Protein AF-J9AAG4-F1 (afdb_monomer_lite)

Foldseek 3Di:
DCPPPPDDDDDLCCVLQPVNVVVVVPDCPPHDDDDDPCPCVVVSNCVNPDDDDDPVNVVVVVVVVVVVVVVVVVVVVVVVVVVVVVVVD

Secondary structure (DSSP, 8-state):
--TT-S-----HHHHH-HHHHHHTT---TTS----TTGGGHHHHHHHHH-----HHHHHHHHHHHHHHHHHHHHHHHHHHHHHHHHHT-

Radius of gyration: 25.47 Å; chains: 1; bounding box: 70×19×56 Å

Organism: Wuchereria bancrofti (NCBI:txid6293)

pLDDT: mean 83.96, std 11.15, range [49.41, 96.75]

Structure (mmCIF, N/CA/C/O backbone):
data_AF-J9AAG4-F1
#
_entry.id   AF-J9AAG4-F1
#
loop_
_atom_site.group_PDB
_atom_site.id
_atom_site.type_symbol
_atom_site.label_atom_id
_atom_site.label_alt_id
_atom_site.label_comp_id
_atom_site.label_asym_id
_atom_site.label_entity_id
_atom_site.label_seq_id
_atom_site.pdbx_PDB_ins_code
_atom_site.Cartn_x
_atom_site.Cartn_y
_atom_site.Cartn_z
_atom_site.occupancy
_atom_site.B_iso_or_equiv
_atom_site.auth_seq_id
_atom_site.auth_comp_id
_atom_site.auth_asym_id
_atom_site.auth_atom_id
_atom_site.pdbx_PDB_model_num
ATOM 1 N N . MET A 1 1 ? -7.381 3.390 -21.254 1.00 53.72 1 MET A N 1
ATOM 2 C CA . MET A 1 1 ? -6.518 4.463 -21.806 1.00 53.72 1 MET A CA 1
ATOM 3 C C . MET A 1 1 ? -5.125 3.957 -22.197 1.00 53.72 1 MET A C 1
ATOM 5 O O . MET A 1 1 ? -4.531 4.559 -23.074 1.00 53.72 1 MET A O 1
ATOM 9 N N . TYR A 1 2 ? -4.630 2.845 -21.633 1.00 66.88 2 TYR A N 1
ATOM 10 C CA . TYR A 1 2 ? -3.300 2.290 -21.943 1.00 66.88 2 TYR A CA 1
ATOM 11 C C . TYR A 1 2 ? -3.261 1.216 -23.049 1.00 66.88 2 TYR A C 1
ATOM 13 O O . TYR A 1 2 ? -2.192 0.713 -23.355 1.00 66.88 2 TYR A O 1
ATOM 21 N N . GLU A 1 3 ? -4.398 0.845 -23.648 1.00 65.31 3 GLU A N 1
ATOM 22 C CA . GLU A 1 3 ? -4.489 -0.349 -24.514 1.00 65.31 3 GLU A CA 1
ATOM 23 C C . GLU A 1 3 ? -3.725 -0.258 -25.844 1.00 65.31 3 GLU A C 1
ATOM 25 O O . GLU A 1 3 ? -3.519 -1.279 -26.484 1.00 65.31 3 GLU A O 1
ATOM 30 N N . ASN A 1 4 ? -3.265 0.934 -26.236 1.00 74.56 4 ASN A N 1
ATOM 31 C CA . ASN A 1 4 ? -2.495 1.152 -27.467 1.00 74.56 4 ASN A CA 1
ATOM 32 C C . ASN A 1 4 ? -1.102 1.755 -27.198 1.00 74.56 4 ASN A C 1
ATOM 34 O O . ASN A 1 4 ? -0.560 2.435 -28.064 1.00 74.56 4 ASN A O 1
ATOM 38 N N . ALA A 1 5 ? -0.562 1.614 -25.984 1.00 81.81 5 ALA A N 1
ATOM 39 C CA . ALA A 1 5 ? 0.752 2.156 -25.643 1.00 81.81 5 ALA A CA 1
ATOM 40 C C . ALA A 1 5 ? 1.841 1.079 -25.770 1.00 81.81 5 ALA A C 1
ATOM 42 O O . ALA A 1 5 ? 1.758 0.048 -25.107 1.00 81.81 5 ALA A O 1
ATOM 43 N N . ASP A 1 6 ? 2.883 1.350 -26.560 1.00 84.69 6 ASP A N 1
ATOM 44 C CA . ASP A 1 6 ? 4.048 0.459 -26.704 1.00 84.69 6 ASP A CA 1
ATOM 45 C C . ASP A 1 6 ? 4.987 0.509 -25.486 1.00 84.69 6 ASP A C 1
ATOM 47 O O . ASP A 1 6 ? 5.712 -0.441 -25.194 1.00 84.69 6 ASP A O 1
ATOM 51 N N . LEU A 1 7 ? 4.978 1.633 -24.763 1.00 88.56 7 LEU A N 1
ATOM 52 C CA . LEU A 1 7 ? 5.775 1.867 -23.565 1.00 88.56 7 LEU A CA 1
ATOM 53 C C . LEU A 1 7 ? 4.950 2.653 -22.549 1.00 88.56 7 LEU A C 1
ATOM 55 O O . LEU A 1 7 ? 4.365 3.689 -22.870 1.00 88.56 7 LEU A O 1
ATOM 59 N N . ILE A 1 8 ? 4.943 2.179 -21.306 1.00 87.25 8 ILE A N 1
ATOM 60 C CA . ILE A 1 8 ? 4.257 2.835 -20.196 1.00 87.25 8 ILE A CA 1
ATOM 61 C C . ILE A 1 8 ? 5.265 3.031 -19.072 1.00 87.25 8 ILE A C 1
ATOM 63 O O . ILE A 1 8 ? 5.844 2.070 -18.570 1.00 87.25 8 ILE A O 1
ATOM 67 N N . LEU A 1 9 ? 5.455 4.285 -18.669 1.00 89.25 9 LEU A N 1
ATOM 68 C CA . LEU A 1 9 ? 6.266 4.638 -17.511 1.00 89.25 9 LEU A CA 1
ATOM 69 C C . LEU A 1 9 ? 5.351 4.724 -16.290 1.00 89.25 9 LEU A C 1
ATOM 71 O O . LEU A 1 9 ? 4.383 5.487 -16.286 1.00 89.25 9 LEU A O 1
ATOM 75 N N . LEU A 1 10 ? 5.644 3.919 -15.272 1.00 87.12 10 LEU A N 1
ATOM 76 C CA . LEU A 1 10 ? 4.854 3.824 -14.048 1.00 87.12 10 LEU A CA 1
ATOM 77 C C . LEU A 1 10 ? 5.773 3.939 -12.829 1.00 87.12 10 LEU A C 1
ATOM 79 O O . LEU A 1 10 ? 6.871 3.383 -12.854 1.00 87.12 10 LEU A O 1
ATOM 83 N N . PRO A 1 11 ? 5.334 4.598 -11.744 1.00 87.44 11 PRO A N 1
ATOM 84 C CA . PRO A 1 11 ? 6.045 4.529 -10.476 1.00 87.44 11 PRO A CA 1
ATOM 85 C C . PRO A 1 11 ? 5.912 3.126 -9.857 1.00 87.44 11 PRO A C 1
ATOM 87 O O . PRO A 1 11 ? 4.912 2.434 -10.072 1.00 87.44 11 PRO A O 1
ATOM 90 N N . TYR A 1 12 ? 6.890 2.710 -9.048 1.00 88.19 12 TYR A N 1
ATOM 91 C CA . TYR A 1 12 ? 6.951 1.342 -8.513 1.00 88.19 12 TYR A CA 1
ATOM 92 C C . TYR A 1 12 ? 5.716 0.932 -7.697 1.00 88.19 12 TYR A C 1
ATOM 94 O O . TYR A 1 12 ? 5.266 -0.209 -7.802 1.00 88.19 12 TYR A O 1
ATOM 102 N N . ASN A 1 13 ? 5.122 1.851 -6.930 1.00 85.06 13 ASN A N 1
ATOM 103 C CA . ASN A 1 13 ? 3.967 1.559 -6.073 1.00 85.06 13 ASN A CA 1
ATOM 104 C C . ASN A 1 13 ? 2.738 1.058 -6.856 1.00 85.06 13 ASN A C 1
ATOM 106 O O . ASN A 1 13 ? 1.978 0.255 -6.326 1.00 85.06 13 ASN A O 1
ATOM 110 N N . TYR A 1 14 ? 2.568 1.436 -8.127 1.00 86.75 14 TYR A N 1
ATOM 111 C CA . TYR A 1 14 ? 1.461 0.951 -8.971 1.00 86.75 14 TYR A CA 1
ATOM 112 C C . TYR A 1 14 ? 1.635 -0.514 -9.395 1.00 86.75 14 TYR A C 1
ATOM 114 O O . TYR A 1 14 ? 0.658 -1.180 -9.742 1.00 86.75 14 TYR A O 1
ATOM 122 N N . ILE A 1 15 ? 2.876 -1.006 -9.404 1.00 86.69 15 ILE A N 1
ATOM 123 C CA . ILE A 1 15 ? 3.214 -2.388 -9.759 1.00 86.69 15 ILE A CA 1
ATOM 124 C C . ILE A 1 15 ? 3.185 -3.266 -8.503 1.00 86.69 15 ILE A C 1
ATOM 126 O O . ILE A 1 15 ? 2.625 -4.370 -8.535 1.00 86.69 15 ILE A O 1
ATOM 130 N N . VAL A 1 16 ? 3.778 -2.755 -7.420 1.00 87.00 16 VAL A N 1
ATOM 131 C CA . VAL A 1 16 ? 3.993 -3.458 -6.150 1.00 87.00 16 VAL A CA 1
ATOM 132 C C . VAL A 1 16 ? 2.696 -3.611 -5.353 1.00 87.00 16 VAL A C 1
ATOM 134 O O . VAL A 1 16 ? 2.415 -4.720 -4.906 1.00 87.00 16 VAL A O 1
ATOM 137 N N . ASP A 1 17 ? 1.876 -2.560 -5.222 1.00 87.25 17 ASP A N 1
ATOM 138 C CA . ASP A 1 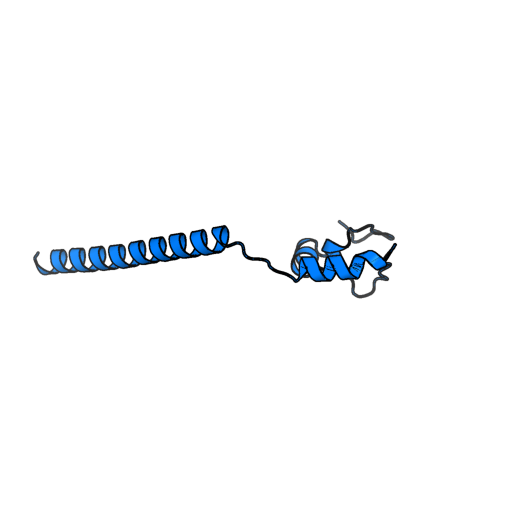17 ? 0.603 -2.630 -4.491 1.00 87.25 17 ASP A CA 1
ATOM 139 C C . ASP A 1 17 ? -0.502 -3.255 -5.373 1.00 87.25 17 ASP A C 1
ATOM 141 O O . ASP A 1 17 ? -0.939 -2.646 -6.362 1.00 87.25 17 ASP A O 1
ATOM 145 N N . PRO A 1 18 ? -1.022 -4.452 -5.026 1.00 84.38 18 PRO A N 1
ATOM 146 C CA . PRO A 1 18 ? -2.082 -5.106 -5.791 1.00 84.38 18 PRO A CA 1
ATOM 147 C C . PRO A 1 18 ? -3.381 -4.293 -5.870 1.00 84.38 18 PRO A C 1
ATOM 149 O O . PRO A 1 18 ? -4.100 -4.389 -6.870 1.00 84.38 18 PRO A O 1
ATOM 152 N N . SER A 1 19 ? -3.685 -3.498 -4.843 1.00 86.81 19 SER A N 1
ATOM 153 C CA . SER A 1 19 ? -4.901 -2.685 -4.754 1.00 86.81 19 SER A CA 1
ATOM 154 C C . SER A 1 19 ? -4.849 -1.531 -5.749 1.00 86.81 19 SER A C 1
ATOM 156 O O . SER A 1 19 ? -5.796 -1.321 -6.515 1.00 86.81 19 SER A O 1
ATOM 158 N N . LEU A 1 20 ? -3.717 -0.817 -5.793 1.00 86.75 20 LEU A N 1
ATOM 159 C CA . LEU A 1 20 ? -3.479 0.237 -6.782 1.00 86.75 20 LEU A CA 1
ATOM 160 C C . LEU A 1 20 ? -3.450 -0.343 -8.194 1.00 86.75 20 LEU A C 1
ATOM 162 O O . LEU A 1 20 ? -4.102 0.194 -9.093 1.00 86.75 20 LEU A O 1
ATOM 166 N N . ARG A 1 21 ? -2.788 -1.488 -8.383 1.00 87.69 21 ARG A N 1
ATOM 167 C CA . ARG A 1 21 ? -2.734 -2.171 -9.678 1.00 87.69 21 ARG A CA 1
ATOM 168 C C . ARG A 1 21 ? -4.126 -2.497 -10.223 1.00 87.69 21 ARG A C 1
ATOM 170 O O . ARG A 1 21 ? -4.393 -2.257 -11.401 1.00 87.69 21 ARG A O 1
ATOM 177 N N . HIS A 1 22 ? -5.022 -3.003 -9.371 1.00 85.62 22 HIS A N 1
ATOM 178 C CA . HIS A 1 22 ? -6.398 -3.313 -9.763 1.00 85.62 22 HIS A CA 1
ATOM 179 C C . HIS A 1 22 ? -7.204 -2.046 -10.074 1.00 85.62 22 HIS A C 1
ATOM 181 O O . HIS A 1 22 ? -7.888 -1.987 -11.094 1.00 85.62 22 HIS A O 1
A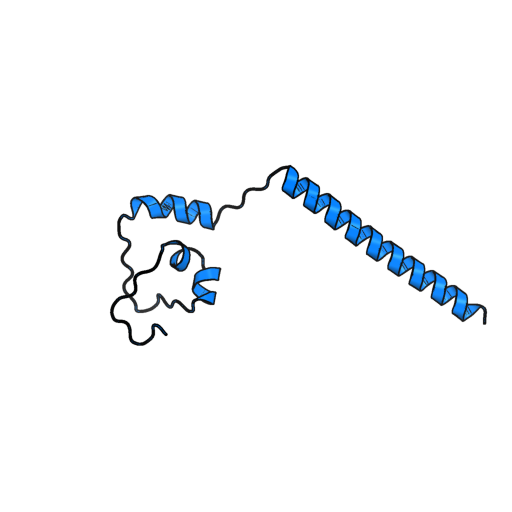TOM 187 N N . LYS A 1 23 ? -7.063 -0.999 -9.253 1.00 87.12 23 LYS A N 1
ATOM 188 C CA . LYS A 1 23 ? -7.748 0.288 -9.452 1.00 87.12 23 LYS A CA 1
ATOM 189 C C . LYS A 1 23 ? -7.352 0.975 -10.761 1.00 87.12 23 LYS A C 1
ATOM 191 O O . LYS A 1 23 ? -8.193 1.595 -11.406 1.00 87.12 23 LYS A O 1
ATOM 196 N N . HIS A 1 24 ? -6.088 0.850 -11.156 1.00 83.75 24 HIS A N 1
ATOM 197 C CA . HIS A 1 24 ? -5.562 1.421 -12.397 1.00 83.75 24 HIS A CA 1
ATOM 198 C C . HIS A 1 24 ? -5.642 0.465 -13.598 1.00 83.75 24 HIS A C 1
ATOM 200 O O . HIS A 1 24 ? -5.214 0.833 -14.691 1.00 83.75 24 HIS A O 1
ATOM 206 N N . ASN A 1 25 ? -6.225 -0.729 -13.417 1.00 83.25 25 ASN A N 1
ATOM 207 C CA . ASN A 1 25 ? -6.374 -1.767 -14.441 1.00 83.25 25 ASN A CA 1
ATOM 208 C C . ASN A 1 25 ? -5.055 -2.084 -15.175 1.00 83.25 25 ASN A C 1
ATOM 210 O O . ASN A 1 25 ? -5.026 -2.270 -16.393 1.00 83.25 25 ASN A O 1
ATOM 214 N N . ILE A 1 26 ? -3.946 -2.109 -14.432 1.00 85.62 26 ILE A N 1
ATOM 215 C CA . ILE A 1 26 ? -2.620 -2.391 -14.984 1.00 85.62 26 ILE A CA 1
ATOM 216 C C . ILE A 1 26 ? -2.464 -3.909 -15.088 1.00 85.62 26 ILE A C 1
ATOM 218 O O . ILE A 1 26 ? -2.358 -4.616 -14.082 1.00 85.62 26 ILE A O 1
ATOM 222 N N . GLN A 1 27 ? -2.445 -4.420 -16.317 1.00 82.88 27 GLN A N 1
ATOM 223 C CA . GLN A 1 27 ? -2.224 -5.835 -16.597 1.00 82.88 27 GLN A CA 1
ATOM 224 C C . GLN A 1 27 ? -0.746 -6.078 -16.905 1.00 82.88 27 GLN A C 1
ATOM 226 O O . GLN A 1 27 ? -0.211 -5.566 -17.881 1.00 82.88 27 GLN A O 1
ATOM 231 N N . LEU A 1 28 ? -0.078 -6.875 -16.071 1.00 84.94 28 LEU A N 1
ATOM 232 C CA . LEU A 1 28 ? 1.331 -7.244 -16.277 1.00 84.94 28 LEU A CA 1
ATOM 233 C C . LEU A 1 28 ? 1.482 -8.524 -17.113 1.00 84.94 28 LEU A C 1
ATOM 235 O O . LEU A 1 28 ? 2.551 -8.809 -17.643 1.00 84.94 28 LEU A O 1
ATOM 239 N N . LYS A 1 29 ? 0.418 -9.327 -17.224 1.00 86.88 29 LYS A N 1
ATOM 240 C CA . LYS A 1 29 ? 0.465 -10.614 -17.920 1.00 86.88 29 LYS A CA 1
ATOM 241 C C . LYS A 1 29 ? 0.640 -10.390 -19.423 1.00 86.88 29 LYS A C 1
ATOM 243 O O . LYS A 1 29 ? -0.190 -9.740 -20.041 1.00 86.88 29 LYS A O 1
ATOM 248 N N . GLY A 1 30 ? 1.689 -10.981 -19.993 1.00 86.31 30 GLY A N 1
ATOM 249 C CA . GLY A 1 30 ? 2.026 -10.838 -21.414 1.00 86.31 30 GLY A CA 1
ATOM 250 C C . GLY A 1 30 ? 2.890 -9.617 -21.740 1.00 86.31 30 GLY A C 1
ATOM 251 O O . GLY A 1 30 ? 3.326 -9.496 -22.878 1.00 86.31 30 GLY A O 1
ATOM 252 N N . ASN A 1 31 ? 3.189 -8.768 -20.750 1.00 86.88 31 ASN A N 1
ATOM 253 C CA . ASN A 1 31 ? 4.021 -7.579 -20.908 1.00 86.88 31 ASN A CA 1
ATOM 254 C C . ASN A 1 31 ? 5.407 -7.794 -20.284 1.00 86.88 31 ASN A C 1
ATOM 256 O O . ASN A 1 31 ? 5.555 -8.537 -19.312 1.00 86.88 31 ASN A O 1
ATOM 260 N N . ILE A 1 32 ? 6.424 -7.125 -20.832 1.00 90.00 32 ILE A N 1
ATOM 261 C CA . ILE A 1 32 ? 7.770 -7.086 -20.248 1.00 90.00 32 ILE A CA 1
ATOM 262 C C . ILE A 1 32 ? 7.818 -5.925 -19.256 1.00 90.00 32 ILE A C 1
ATOM 264 O O . ILE A 1 32 ? 7.510 -4.789 -19.609 1.00 90.00 32 ILE A O 1
ATOM 268 N N . VAL A 1 33 ? 8.211 -6.213 -18.015 1.00 89.81 33 VAL A N 1
ATOM 269 C CA . VAL A 1 33 ? 8.371 -5.205 -16.961 1.00 89.81 33 VAL A CA 1
ATOM 270 C C . VAL A 1 33 ? 9.857 -4.957 -16.750 1.00 89.81 33 VAL A C 1
ATOM 272 O O . VAL A 1 33 ? 10.608 -5.897 -16.491 1.00 89.81 33 VAL A O 1
ATOM 275 N N . ILE A 1 34 ? 10.274 -3.698 -16.857 1.00 90.56 34 ILE A N 1
ATOM 276 C CA . ILE 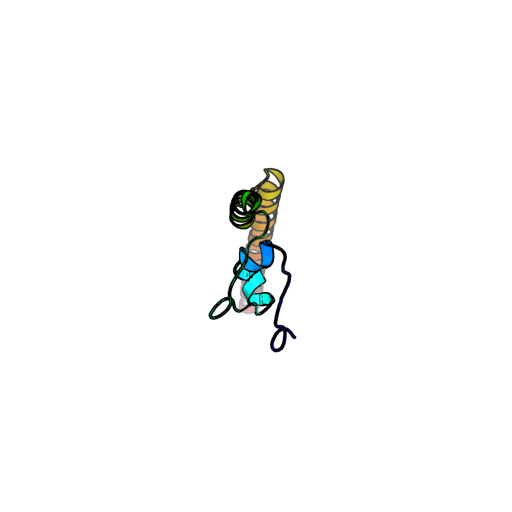A 1 34 ? 11.658 -3.273 -16.642 1.00 90.56 34 ILE A CA 1
ATOM 277 C C . ILE A 1 34 ? 11.679 -2.376 -15.408 1.00 90.56 34 ILE A C 1
ATOM 279 O O . ILE A 1 34 ? 11.010 -1.345 -15.378 1.00 90.56 34 ILE A O 1
ATOM 283 N N . PHE A 1 35 ? 12.442 -2.779 -14.396 1.00 89.75 35 PHE A N 1
ATOM 284 C CA . PHE A 1 35 ? 12.746 -1.933 -13.249 1.00 89.75 35 PHE A CA 1
ATOM 285 C C . PHE A 1 35 ? 14.060 -1.212 -13.527 1.00 89.75 35 PHE A C 1
ATOM 287 O O . PHE A 1 35 ? 15.113 -1.846 -13.568 1.00 89.75 35 PHE A O 1
ATOM 294 N N . ASP A 1 36 ? 13.986 0.100 -13.730 1.00 89.88 36 ASP A N 1
ATOM 295 C CA . ASP A 1 36 ? 15.166 0.958 -13.637 1.00 89.88 36 ASP A CA 1
ATOM 296 C C . ASP A 1 36 ? 15.631 1.006 -12.173 1.00 89.88 36 ASP A C 1
ATOM 298 O O . ASP A 1 36 ? 14.795 0.813 -11.292 1.00 89.88 36 ASP A O 1
ATOM 302 N N . GLU A 1 37 ? 16.922 1.194 -11.897 1.00 86.00 37 GLU A N 1
ATOM 303 C CA . GLU A 1 37 ? 17.479 1.377 -10.538 1.00 86.00 37 GLU A CA 1
ATOM 304 C C . GLU A 1 37 ? 16.847 0.499 -9.428 1.00 86.00 37 GLU A C 1
ATOM 306 O O . GLU A 1 37 ? 16.444 0.962 -8.359 1.00 86.00 37 GLU A O 1
ATOM 311 N N . ALA A 1 38 ? 16.753 -0.813 -9.672 1.00 84.00 38 ALA A N 1
ATOM 312 C CA . ALA A 1 38 ? 15.978 -1.748 -8.845 1.00 84.00 38 ALA A CA 1
ATOM 313 C C . ALA A 1 38 ? 16.446 -1.886 -7.378 1.00 84.00 38 ALA A C 1
ATOM 315 O O . ALA A 1 38 ? 15.794 -2.570 -6.591 1.00 84.00 38 ALA A O 1
ATOM 316 N N . HIS A 1 39 ? 17.539 -1.232 -6.981 1.00 87.75 39 HIS A N 1
ATOM 317 C CA . HIS A 1 39 ? 18.020 -1.232 -5.602 1.00 87.75 39 HIS A CA 1
ATOM 318 C C . HIS A 1 39 ? 17.035 -0.555 -4.626 1.00 87.75 39 HIS A C 1
ATOM 320 O O . HIS A 1 39 ? 17.033 -0.886 -3.444 1.00 87.75 39 HIS A O 1
ATOM 326 N N . ASN A 1 40 ? 16.154 0.339 -5.095 1.00 83.94 40 ASN A N 1
ATOM 327 C CA . ASN A 1 40 ? 15.093 0.925 -4.260 1.00 83.94 40 ASN A CA 1
ATOM 328 C C . ASN A 1 40 ? 13.823 0.061 -4.166 1.00 83.94 40 ASN A C 1
ATOM 330 O O . ASN A 1 40 ? 12.930 0.360 -3.368 1.00 83.94 40 ASN A O 1
ATOM 334 N N . LEU A 1 41 ? 13.715 -1.004 -4.969 1.00 86.62 41 LEU A N 1
ATOM 335 C CA . LEU A 1 41 ? 12.502 -1.819 -5.043 1.00 86.62 41 LEU A CA 1
ATOM 336 C C . LEU A 1 41 ? 12.215 -2.546 -3.724 1.00 86.62 41 LEU A C 1
ATOM 338 O O . LEU A 1 41 ? 11.054 -2.649 -3.335 1.00 86.62 41 LEU A O 1
ATOM 342 N N . GLU A 1 42 ? 13.253 -3.012 -3.025 1.00 87.44 42 GLU A N 1
ATOM 343 C CA . GLU A 1 42 ? 13.118 -3.744 -1.759 1.00 87.44 42 GLU A CA 1
ATOM 344 C C . GLU A 1 42 ? 12.458 -2.879 -0.681 1.00 87.44 42 GLU A C 1
ATOM 346 O O . GLU A 1 42 ? 11.412 -3.253 -0.151 1.00 87.44 42 GLU A O 1
ATOM 351 N N . SER A 1 43 ? 12.987 -1.673 -0.453 1.00 87.25 43 SER A N 1
ATOM 352 C CA . SER A 1 43 ? 12.425 -0.718 0.509 1.00 87.25 43 SER A CA 1
ATOM 353 C C . SER A 1 43 ? 10.976 -0.338 0.194 1.00 87.25 43 SER A C 1
ATOM 355 O O . SER A 1 43 ? 10.159 -0.202 1.099 1.00 87.25 43 SER A O 1
ATOM 357 N N . ILE A 1 44 ? 10.622 -0.211 -1.090 1.00 86.19 44 ILE A N 1
ATOM 358 C CA . ILE A 1 44 ? 9.259 0.155 -1.505 1.00 86.19 44 ILE A CA 1
ATOM 359 C C . ILE A 1 44 ? 8.288 -1.014 -1.308 1.00 86.19 44 ILE A C 1
ATOM 361 O O . ILE A 1 44 ? 7.136 -0.803 -0.921 1.00 86.19 44 ILE A O 1
ATOM 365 N N . CYS A 1 45 ? 8.734 -2.249 -1.559 1.00 85.88 45 CYS A N 1
ATOM 366 C CA . CYS A 1 45 ? 7.956 -3.451 -1.257 1.00 85.88 45 CYS A CA 1
ATOM 367 C C . CYS A 1 45 ? 7.712 -3.602 0.244 1.00 85.88 45 CYS A C 1
ATOM 369 O O . CYS A 1 45 ? 6.589 -3.920 0.652 1.00 85.88 45 CYS A O 1
ATOM 371 N N . GLU A 1 46 ? 8.742 -3.345 1.050 1.00 86.00 46 GLU A N 1
ATOM 372 C CA . GLU A 1 46 ? 8.646 -3.362 2.505 1.00 86.00 46 GLU A CA 1
ATOM 373 C C . GLU A 1 46 ? 7.647 -2.311 2.995 1.00 86.00 46 GLU A C 1
ATOM 375 O O . GLU A 1 46 ? 6.711 -2.662 3.711 1.00 86.00 46 GLU A O 1
ATOM 380 N N . GLU A 1 47 ? 7.764 -1.058 2.553 1.00 84.94 47 GLU A N 1
ATOM 381 C CA . GLU A 1 47 ? 6.865 0.030 2.956 1.00 84.94 47 GLU A CA 1
ATOM 382 C C . GLU A 1 47 ? 5.413 -0.210 2.514 1.00 84.94 47 GLU A C 1
ATOM 384 O O . GLU A 1 47 ? 4.491 -0.001 3.297 1.00 84.94 47 GLU A O 1
ATOM 389 N N . SER A 1 48 ? 5.193 -0.711 1.293 1.00 83.94 48 SER A N 1
ATOM 390 C CA . SER A 1 48 ? 3.838 -0.964 0.768 1.00 83.94 48 SER A CA 1
ATOM 391 C C . SER A 1 48 ? 3.115 -2.105 1.494 1.00 83.94 48 SER A C 1
ATOM 393 O O . SER A 1 48 ? 1.886 -2.162 1.494 1.00 83.94 48 SER A O 1
ATOM 395 N N . THR A 1 49 ? 3.867 -3.031 2.091 1.00 82.06 49 THR A N 1
ATOM 396 C CA . THR A 1 49 ? 3.316 -4.188 2.818 1.00 82.06 49 THR A CA 1
ATOM 397 C C . THR A 1 49 ? 3.251 -3.934 4.324 1.00 82.06 49 THR A C 1
ATOM 399 O O . THR A 1 49 ? 2.426 -4.522 5.027 1.00 82.06 49 THR A O 1
ATOM 402 N N . SER A 1 50 ? 4.123 -3.067 4.833 1.00 85.25 50 SER A N 1
ATOM 403 C CA . SER A 1 50 ? 4.246 -2.787 6.257 1.00 85.25 50 SER A CA 1
ATOM 404 C C . SER A 1 50 ? 3.185 -1.800 6.724 1.00 85.25 50 SER A C 1
ATOM 406 O O . SER A 1 50 ? 2.898 -0.795 6.083 1.00 85.25 50 SER A O 1
ATOM 408 N N . VAL A 1 51 ? 2.622 -2.062 7.902 1.00 83.81 51 VAL A N 1
ATOM 409 C CA . VAL A 1 51 ? 1.689 -1.150 8.570 1.00 83.81 51 VAL A CA 1
ATOM 410 C C . VAL A 1 51 ? 2.254 -0.798 9.938 1.00 83.81 51 VAL A C 1
ATOM 412 O O . VAL A 1 51 ? 2.503 -1.679 10.760 1.00 83.81 51 VAL A O 1
ATOM 415 N N . SER A 1 52 ? 2.435 0.495 10.202 1.00 86.62 52 SER A N 1
ATOM 416 C CA . SER A 1 52 ? 2.879 1.004 11.501 1.00 86.62 52 SER A CA 1
ATOM 417 C C . SER A 1 52 ? 1.726 1.665 12.252 1.00 86.62 52 SER A C 1
ATOM 419 O O . SER A 1 52 ? 1.041 2.523 11.693 1.00 86.62 52 SER A O 1
ATOM 421 N N . PHE A 1 53 ? 1.557 1.326 13.530 1.00 89.56 53 PHE A N 1
ATOM 422 C CA . PHE A 1 53 ? 0.558 1.941 14.403 1.00 89.56 53 PHE A CA 1
ATOM 423 C C . PHE A 1 53 ? 1.225 2.828 15.452 1.00 89.56 53 PHE A C 1
ATOM 425 O O . PHE A 1 53 ? 2.097 2.378 16.195 1.00 89.56 53 PHE A O 1
ATOM 432 N N . SER A 1 54 ? 0.783 4.079 15.557 1.00 92.38 54 SER A N 1
ATOM 433 C CA . SER A 1 54 ? 1.178 4.966 16.649 1.00 92.38 54 SER A CA 1
ATOM 434 C C . SER A 1 54 ? 0.270 4.791 17.873 1.00 92.38 54 SER A C 1
ATOM 436 O O . SER A 1 54 ? -0.913 4.452 17.767 1.00 92.38 54 SER A O 1
ATOM 438 N N . THR A 1 55 ? 0.781 5.118 19.064 1.00 94.44 55 THR A N 1
ATOM 439 C CA . THR A 1 55 ? -0.019 5.119 20.304 1.00 94.44 55 THR A CA 1
ATOM 440 C C . THR A 1 55 ? -1.242 6.036 20.197 1.00 94.44 55 THR A C 1
ATOM 442 O O . THR A 1 55 ? -2.300 5.742 20.758 1.00 94.44 55 THR A O 1
ATOM 445 N N . THR A 1 56 ? -1.132 7.135 19.443 1.00 95.00 56 THR A N 1
ATOM 446 C CA . THR A 1 56 ? -2.245 8.062 19.202 1.00 95.00 56 THR A CA 1
ATOM 447 C C . THR A 1 56 ? -3.326 7.442 18.318 1.00 95.00 56 THR A C 1
ATOM 449 O O . THR A 1 56 ? -4.507 7.600 18.629 1.00 95.00 56 THR A O 1
ATOM 452 N N . GLN A 1 57 ? -2.949 6.686 17.280 1.00 94.56 57 GLN A N 1
ATOM 453 C CA . GLN A 1 57 ? -3.892 5.947 16.434 1.00 94.56 57 GLN A CA 1
ATOM 454 C C . GLN A 1 57 ? -4.623 4.866 17.234 1.00 94.56 57 GLN A C 1
ATOM 456 O O . GLN A 1 57 ? -5.848 4.789 17.174 1.00 94.56 57 GLN A O 1
ATOM 461 N N . ILE A 1 58 ? -3.903 4.101 18.059 1.00 95.62 58 ILE A N 1
ATOM 462 C CA . ILE A 1 58 ? -4.509 3.068 18.914 1.00 95.62 58 ILE A CA 1
ATOM 463 C C . ILE A 1 58 ? -5.492 3.699 19.910 1.00 95.62 58 ILE A C 1
ATOM 465 O O . ILE A 1 58 ? -6.619 3.230 20.064 1.00 95.62 58 ILE A O 1
ATOM 469 N N . SER A 1 59 ? -5.100 4.807 20.545 1.00 96.19 59 SER A N 1
ATOM 470 C CA . SER A 1 59 ? -5.961 5.532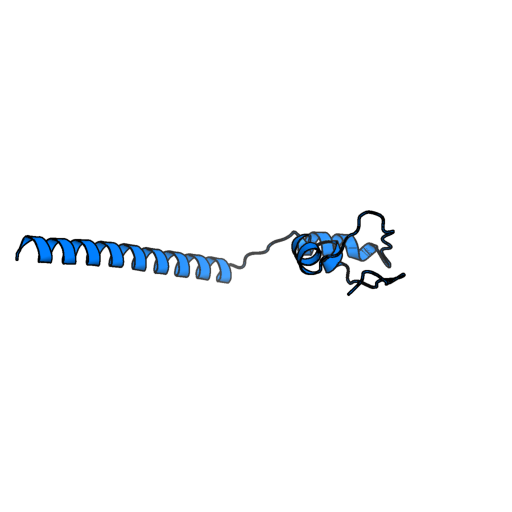 21.491 1.00 96.19 59 SER A CA 1
ATOM 471 C C . SER A 1 59 ? -7.227 6.074 20.819 1.00 96.19 59 SER A C 1
ATOM 473 O O . SER A 1 59 ? -8.313 6.019 21.401 1.00 96.19 59 SER A O 1
ATOM 475 N N . ALA A 1 60 ? -7.106 6.571 19.584 1.00 96.19 60 ALA A N 1
ATOM 476 C CA . ALA A 1 60 ? -8.251 6.994 18.789 1.00 96.19 60 ALA A CA 1
ATOM 477 C C . ALA A 1 60 ? -9.176 5.809 18.472 1.00 96.19 60 ALA A C 1
ATOM 479 O O . ALA A 1 60 ? -10.372 5.911 18.729 1.00 96.19 60 ALA A O 1
ATOM 480 N N . CYS A 1 61 ? -8.637 4.670 18.021 1.00 95.56 61 CYS A N 1
ATOM 481 C CA . CYS A 1 61 ? -9.425 3.462 17.764 1.00 95.56 61 CYS A CA 1
ATOM 482 C C . CYS A 1 61 ? -10.206 2.998 19.001 1.00 95.56 61 CYS A C 1
ATOM 484 O O . CYS A 1 61 ? -11.395 2.712 18.892 1.00 95.56 61 CYS A O 1
ATOM 486 N N . ILE A 1 62 ? -9.586 2.979 20.186 1.00 96.25 62 ILE A N 1
ATOM 487 C CA . ILE A 1 62 ? -10.273 2.600 21.435 1.00 96.25 62 ILE A CA 1
ATOM 488 C C . ILE A 1 62 ? -11.451 3.539 21.716 1.00 96.25 62 ILE A C 1
ATOM 490 O O . ILE A 1 62 ? -12.542 3.083 22.069 1.00 96.25 62 ILE A O 1
ATOM 494 N N . ARG A 1 63 ? -11.246 4.850 21.549 1.00 96.38 63 ARG A N 1
ATOM 495 C CA . ARG A 1 63 ? -12.294 5.850 21.771 1.00 96.38 63 ARG A CA 1
ATOM 496 C C . ARG A 1 63 ? -13.459 5.675 20.798 1.00 96.38 63 ARG A C 1
ATOM 498 O O . ARG A 1 63 ? -14.605 5.692 21.241 1.00 96.38 63 ARG A O 1
ATOM 505 N N . GLU A 1 64 ? -13.180 5.490 19.509 1.00 96.00 64 GLU A N 1
ATOM 506 C CA . GLU A 1 64 ? -14.235 5.299 18.508 1.00 96.00 64 GLU A CA 1
ATOM 507 C C . GLU A 1 64 ? -15.015 3.999 18.760 1.00 96.00 64 GLU A C 1
ATOM 509 O O . GLU A 1 64 ? -16.245 4.019 18.762 1.00 96.00 64 GLU A O 1
ATOM 514 N N . THR A 1 65 ? -14.339 2.896 19.096 1.00 96.75 65 THR A N 1
ATOM 515 C CA . THR A 1 65 ? -15.007 1.631 19.453 1.00 96.75 65 THR A CA 1
ATOM 516 C C . THR A 1 65 ? -15.904 1.788 20.680 1.00 96.75 65 THR A C 1
ATOM 518 O O . THR A 1 65 ? -17.038 1.308 20.685 1.00 96.75 65 THR A O 1
ATOM 521 N N . LYS A 1 66 ? -15.436 2.498 21.715 1.00 96.50 66 LYS A N 1
ATOM 522 C CA . LYS A 1 66 ? -16.243 2.767 22.912 1.00 96.50 66 LYS A CA 1
ATOM 523 C C . LYS A 1 66 ? -17.491 3.586 22.576 1.00 96.50 66 LYS A C 1
ATOM 525 O O . LYS A 1 66 ? -18.573 3.269 23.058 1.00 96.50 66 LYS A O 1
ATOM 530 N N . LYS A 1 67 ? -17.350 4.597 21.719 1.00 96.25 67 LYS A N 1
ATOM 531 C CA . LYS A 1 67 ? -18.467 5.435 21.272 1.00 96.25 67 LYS A CA 1
ATOM 532 C C . LYS A 1 67 ? -19.523 4.622 20.520 1.00 96.25 67 LYS A C 1
ATOM 534 O O . LYS A 1 67 ? -20.709 4.777 20.790 1.00 96.25 67 LYS A O 1
ATOM 539 N N . VAL A 1 68 ? -19.102 3.731 19.622 1.00 95.44 68 VAL A N 1
ATOM 540 C CA . VAL A 1 68 ? -20.020 2.831 18.901 1.00 95.44 68 VAL A CA 1
ATOM 541 C C . VAL A 1 68 ? -20.733 1.882 19.868 1.00 95.44 68 VAL A C 1
ATOM 543 O O . VAL A 1 68 ? -21.938 1.684 19.751 1.00 95.44 68 VAL A O 1
ATOM 546 N N . LEU A 1 69 ? -20.026 1.343 20.866 1.00 94.81 69 LEU A N 1
ATOM 547 C CA . LEU A 1 69 ? -20.638 0.487 21.885 1.00 94.81 69 LEU A CA 1
ATOM 548 C C . LEU A 1 69 ? -21.710 1.231 22.698 1.00 94.81 69 LEU A C 1
ATOM 550 O O . LEU A 1 69 ? -22.784 0.688 22.946 1.00 94.81 69 LEU A O 1
ATOM 554 N N . GLU A 1 70 ? -21.439 2.475 23.097 1.00 94.56 70 GLU A N 1
ATOM 555 C CA . GLU A 1 70 ? -22.407 3.311 23.816 1.00 94.56 70 GLU A CA 1
ATOM 556 C C . GLU A 1 70 ? -23.654 3.612 22.971 1.00 94.56 70 GLU A C 1
ATOM 558 O O . GLU A 1 70 ? -24.763 3.589 23.506 1.00 94.56 70 GLU A O 1
ATOM 563 N N . MET A 1 71 ? -23.491 3.837 21.662 1.00 93.25 71 MET A N 1
ATOM 564 C CA . MET A 1 71 ? -24.615 4.011 20.734 1.00 93.25 71 MET A CA 1
ATOM 565 C C . MET A 1 71 ? -25.502 2.761 20.694 1.00 93.25 71 MET A C 1
ATOM 567 O O . MET A 1 71 ? -26.699 2.868 20.933 1.00 93.25 71 MET A O 1
ATOM 571 N N . ILE A 1 72 ? -24.912 1.573 20.524 1.00 92.62 72 ILE A N 1
ATOM 572 C CA . ILE A 1 72 ? -25.663 0.305 20.475 1.00 92.62 72 ILE A CA 1
ATOM 573 C C . ILE A 1 72 ? -26.433 0.054 21.784 1.00 92.62 72 ILE A C 1
ATOM 575 O O . ILE A 1 72 ? -27.592 -0.354 21.762 1.00 92.62 72 ILE A O 1
ATOM 579 N N . ILE A 1 73 ? -25.815 0.324 22.941 1.00 92.44 73 ILE A N 1
ATOM 580 C CA . ILE A 1 73 ? -26.471 0.148 24.248 1.00 92.44 73 ILE A CA 1
ATOM 581 C C . ILE A 1 73 ? -27.655 1.108 24.410 1.00 92.44 73 ILE A C 1
ATOM 583 O O . ILE A 1 73 ? -28.666 0.748 25.021 1.00 92.44 73 ILE A O 1
ATOM 587 N N . ASN A 1 74 ? -27.529 2.340 23.921 1.00 89.50 74 ASN A N 1
ATOM 588 C CA . ASN A 1 74 ? -28.611 3.312 24.000 1.00 89.50 74 ASN A CA 1
ATOM 589 C C . ASN A 1 74 ? -29.764 2.944 23.062 1.00 89.50 74 ASN A C 1
ATOM 591 O O . ASN A 1 74 ? -30.911 3.001 23.506 1.00 89.50 74 ASN A O 1
ATOM 595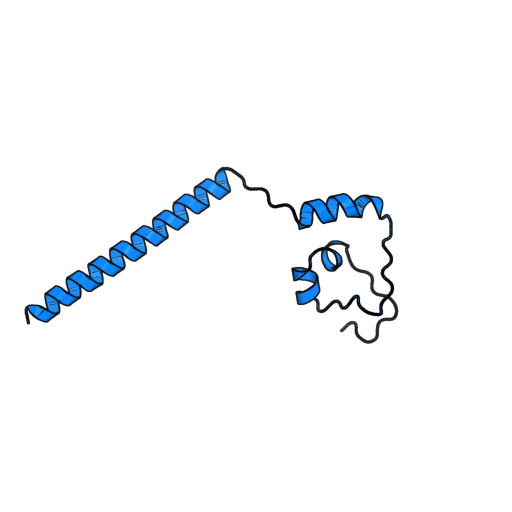 N N . ASP A 1 75 ? -29.470 2.461 21.854 1.00 85.94 75 ASP A N 1
ATOM 596 C CA . ASP A 1 75 ? -30.487 1.968 20.921 1.00 85.94 75 ASP A CA 1
ATOM 597 C C . ASP A 1 75 ? -31.287 0.801 21.538 1.00 85.94 75 ASP A C 1
ATOM 599 O O . ASP A 1 75 ? -32.520 0.800 21.511 1.00 85.94 75 ASP A O 1
ATOM 603 N N . GLU A 1 76 ? -30.628 -0.162 22.200 1.00 79.81 76 GLU A N 1
ATOM 604 C CA . GLU A 1 76 ? -31.334 -1.255 22.893 1.00 79.81 76 GLU A CA 1
ATOM 605 C C . GLU A 1 76 ? -32.241 -0.763 24.030 1.00 79.81 76 GLU A C 1
ATOM 607 O O . GLU A 1 76 ? -33.325 -1.313 24.263 1.00 79.81 76 GLU A O 1
ATOM 612 N N . LYS A 1 77 ? -31.812 0.265 24.768 1.00 75.00 77 LYS A N 1
ATOM 613 C CA . LYS A 1 77 ? -32.623 0.857 25.841 1.00 75.00 77 LYS A CA 1
ATOM 614 C C . LYS A 1 77 ? -33.838 1.584 25.286 1.00 75.00 77 LYS A C 1
ATOM 616 O O . LYS A 1 77 ? -34.908 1.506 25.895 1.00 75.00 77 LYS A O 1
ATOM 621 N N . GLU A 1 78 ? -33.698 2.257 24.152 1.00 73.56 78 GLU A N 1
ATOM 622 C CA . GLU A 1 78 ? -34.803 2.950 23.499 1.00 73.56 78 GLU A CA 1
ATOM 623 C C . GLU A 1 78 ? -35.855 1.949 23.001 1.00 73.56 78 GLU A C 1
ATOM 625 O O . GLU A 1 78 ? -37.038 2.100 23.317 1.00 73.56 78 GLU A O 1
ATOM 630 N N . VAL A 1 79 ? -35.428 0.843 22.378 1.00 72.38 79 VAL A N 1
ATOM 631 C CA . VAL A 1 79 ? -36.325 -0.253 21.964 1.00 72.38 79 VAL A CA 1
ATOM 632 C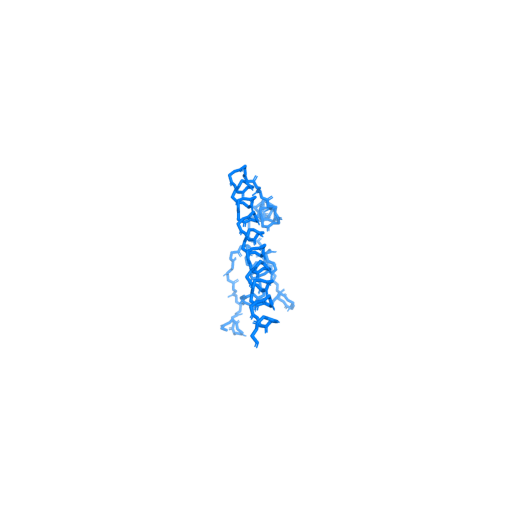 C . VAL A 1 79 ? -37.038 -0.884 23.165 1.00 72.38 79 VAL A C 1
ATOM 634 O O . VAL A 1 79 ? -38.253 -1.094 23.126 1.00 72.38 79 VAL A O 1
ATOM 637 N N . ARG A 1 80 ? -36.327 -1.147 24.272 1.00 67.00 80 ARG A N 1
ATOM 638 C CA . ARG A 1 80 ? -36.954 -1.673 25.501 1.00 67.00 80 ARG A CA 1
ATOM 639 C C . ARG A 1 80 ? -37.972 -0.697 26.090 1.00 67.00 80 ARG A C 1
ATOM 641 O O . ARG A 1 80 ? -39.034 -1.128 26.529 1.00 67.00 80 ARG A O 1
ATOM 648 N N . THR A 1 81 ? -37.672 0.599 26.082 1.00 64.81 81 THR A N 1
ATOM 649 C CA . THR A 1 81 ? -38.566 1.632 26.628 1.00 64.81 81 THR A CA 1
ATOM 650 C C . THR A 1 81 ? -39.817 1.800 25.763 1.00 64.81 81 THR A C 1
ATOM 652 O O . THR A 1 81 ? -40.924 1.870 26.299 1.00 64.81 81 THR A O 1
ATOM 655 N N . GLN A 1 82 ? -39.681 1.773 24.433 1.00 69.44 82 GLN A N 1
ATOM 656 C CA . GLN A 1 82 ? -40.830 1.792 23.522 1.00 69.44 82 GLN A CA 1
ATOM 657 C C . GLN A 1 82 ? -41.706 0.542 23.657 1.00 69.44 82 GLN A C 1
ATOM 659 O O . GLN A 1 82 ? -42.931 0.656 23.668 1.00 69.44 82 GLN A O 1
ATOM 664 N N . MET A 1 83 ? -41.108 -0.641 23.827 1.00 61.53 83 MET A N 1
ATOM 665 C CA . MET A 1 83 ? -41.865 -1.885 23.995 1.00 61.53 83 MET A CA 1
ATOM 666 C C . MET A 1 83 ? -42.661 -1.913 25.308 1.00 61.53 83 MET A C 1
ATOM 668 O O . MET A 1 83 ? -43.788 -2.404 25.333 1.00 61.53 83 MET A O 1
ATOM 672 N N . VAL A 1 84 ? -42.124 -1.323 26.382 1.00 61.22 84 VAL A N 1
ATOM 673 C CA . VAL A 1 84 ? -42.885 -1.103 27.622 1.00 61.22 84 VAL A CA 1
ATOM 674 C C . VAL A 1 84 ? -44.052 -0.142 27.370 1.00 61.22 84 VAL A C 1
ATOM 676 O O . VAL A 1 84 ? -45.164 -0.430 27.793 1.00 61.22 84 VAL A O 1
ATOM 679 N N . CYS A 1 85 ? -43.849 0.949 26.630 1.00 58.88 85 CYS A N 1
ATOM 680 C CA . CYS A 1 85 ? -44.906 1.931 26.358 1.00 58.88 85 CYS A CA 1
ATOM 681 C C . CYS A 1 85 ? -46.090 1.345 25.554 1.00 58.88 85 CYS A C 1
ATOM 683 O O . CYS A 1 85 ? -47.243 1.672 25.826 1.00 58.88 85 CYS A O 1
ATOM 685 N N . ILE A 1 86 ? -45.817 0.431 24.613 1.00 59.69 86 ILE A N 1
ATOM 686 C CA . ILE A 1 86 ? -46.849 -0.249 23.807 1.00 59.69 86 ILE A CA 1
ATOM 687 C C . ILE A 1 86 ? -47.663 -1.250 24.641 1.00 59.69 86 ILE A C 1
ATOM 689 O O . ILE A 1 86 ? -48.863 -1.367 24.437 1.00 59.69 86 ILE A O 1
ATOM 693 N N . CYS A 1 87 ? -47.050 -1.957 25.595 1.00 56.66 87 CYS A N 1
ATOM 694 C CA . CYS A 1 87 ? -47.761 -2.937 26.430 1.00 56.66 87 CYS A CA 1
ATOM 695 C C . CYS A 1 87 ? -48.658 -2.315 27.519 1.00 56.66 87 CYS A C 1
ATOM 697 O O . CYS A 1 87 ? -49.427 -3.044 28.144 1.00 56.66 87 CYS A O 1
ATOM 699 N N . PHE A 1 88 ? -48.546 -1.008 27.781 1.00 52.41 88 PHE A N 1
ATOM 700 C CA . PHE A 1 88 ? -49.339 -0.292 28.793 1.00 52.41 88 PHE A CA 1
ATOM 701 C C . PHE A 1 88 ? -50.422 0.638 28.201 1.00 52.41 88 PHE A C 1
ATOM 703 O O . PHE A 1 88 ? -51.049 1.375 28.964 1.00 52.41 88 PHE A O 1
ATOM 710 N N . THR A 1 89 ? -50.661 0.598 26.883 1.00 49.41 89 THR A N 1
ATOM 711 C CA . THR A 1 89 ? -51.806 1.246 26.202 1.00 49.41 89 THR A CA 1
ATOM 712 C C . THR A 1 89 ? -52.794 0.187 25.735 1.00 49.41 89 THR A C 1
ATOM 714 O O . THR A 1 89 ? -54.011 0.390 25.935 1.00 49.41 89 THR A O 1
#

InterPro domains:
  IPR010614 RAD3-like helicase, DEAD [PF06733] (1-58)
  IPR014013 Helicase superfamily 1/2, ATP-binding domain, DinG/Rad3-type [PS51193] (1-87)
  IPR027417 P-loop containing nucleoside triphosphate hydrolase [G3DSA:3.40.50.300] (1-86)
  IPR045028 Helicase superfamily 1/2, DinG/Rad3-like [PTHR11472] (1-80)

Sequence (89 aa):
MYENADLILLPYNYIVDPSLRHKHNIQLKGNIVIFDEAHNLESICEESTSVSFSTTQISACIRETKKVLEMIINDEKEVRTQMVCICFT